Protein AF-A0A8X6TU44-F1 (afdb_monomer)

Sequence (122 aa):
MRQNHIFKALVVRFPEHIACRAEETIAWNPINNILKYSSFEFMRALEKEEDFVKYLQRSTGGQGEDGGRQPQMMRKGKVGDWRNYFTPEQSRRMDDRFHSKTRGTLLENIWTEEMAYTHDSN

InterPro domains:
  IPR000863 Sulfotransferase domain [PF00685] (30-105)
  IPR027417 P-loop containing nucleoside triphosphate hydrolase [G3DSA:3.40.50.300] (5-109)
  IPR027417 P-loop containing nucleoside triphosphate hydrolase [SSF52540] (31-108)

Mean predicted aligned error: 12.46 Å

Organism: Nephila pilipes (NCBI:txid299642)

Solvent-accessible surface area (backbone atoms only — not comparable to full-atom values): 7905 Å² total; per-residue (Å²): 128,68,63,68,57,55,53,50,54,49,65,61,51,50,53,69,77,68,49,84,82,68,98,58,87,75,60,70,64,65,55,51,51,50,54,51,64,70,26,70,68,46,49,49,55,47,52,72,36,69,70,47,38,56,49,43,34,68,71,72,68,52,73,88,76,86,76,90,70,76,75,77,89,73,86,79,95,59,87,70,60,66,63,82,76,44,53,75,68,58,48,51,54,47,51,54,54,49,45,72,72,25,63,95,44,90,65,51,68,74,49,54,82,79,62,58,84,71,87,77,81,125

Secondary structure (DSSP, 8-state):
--HHHHHHHHHHHHHHHH-SS--S---HHHHHHHHHHTSHHHHHHHTTSHHHHHHHHHHTT--TTSSSPPP-S-----TTGGGGTS-HHHHHHHHHHHHHHHTTSTTTTTTHHHHS------

Radius of gyration: 19.96 Å; Cα contacts (8 Å, |Δi|>4): 41; chains: 1; bounding box: 37×48×44 Å

Foldseek 3Di:
DCPVVVVLVCLVVVCVVVDPDDPDDPPVPVSVVCCVCVPLVNVQVCLPDPVNLVVQCVPVVPPPDPDPDRRDPRDPPDQLCVVVVDDPVRLVVVLVVQCVVCPPHPSNCPCVVSSPDDPPPD

Structure (mmCIF, N/CA/C/O backbone):
data_AF-A0A8X6TU44-F1
#
_entry.id   AF-A0A8X6TU44-F1
#
loop_
_atom_site.group_PDB
_atom_site.id
_atom_site.type_symbol
_atom_site.label_atom_id
_atom_site.label_alt_id
_atom_site.label_comp_id
_atom_site.label_asym_id
_atom_site.label_entity_id
_atom_site.label_seq_id
_atom_site.pdbx_PDB_ins_code
_atom_site.Cartn_x
_atom_site.Cartn_y
_atom_site.Cartn_z
_atom_site.occupancy
_atom_site.B_iso_or_equiv
_atom_site.auth_seq_id
_atom_site.auth_comp_id
_atom_site.auth_asym_id
_atom_site.auth_atom_id
_atom_site.pdbx_PDB_model_num
ATOM 1 N N . MET A 1 1 ? 8.243 -13.821 9.843 1.00 39.62 1 MET A N 1
ATOM 2 C CA . MET A 1 1 ? 7.918 -14.973 8.960 1.00 39.62 1 MET A CA 1
ATOM 3 C C . MET A 1 1 ? 6.419 -15.169 8.664 1.00 39.62 1 MET A C 1
ATOM 5 O O . MET A 1 1 ? 6.106 -16.027 7.851 1.00 39.62 1 MET A O 1
ATOM 9 N N . ARG A 1 2 ? 5.484 -14.375 9.223 1.00 39.84 2 ARG A N 1
ATOM 10 C CA . ARG A 1 2 ? 4.032 -14.509 8.946 1.00 39.84 2 ARG A CA 1
ATOM 11 C C . ARG A 1 2 ? 3.567 -13.915 7.601 1.00 39.84 2 ARG A C 1
ATOM 13 O O . ARG A 1 2 ? 2.576 -14.369 7.044 1.00 39.84 2 ARG A O 1
ATOM 20 N N . GLN A 1 3 ? 4.309 -12.959 7.037 1.00 46.09 3 GLN A N 1
ATOM 21 C CA . GLN A 1 3 ? 3.885 -12.223 5.835 1.00 46.09 3 GLN A CA 1
ATOM 22 C C . GLN A 1 3 ? 3.851 -13.082 4.561 1.00 46.09 3 GLN A C 1
ATOM 24 O O . GLN A 1 3 ? 2.873 -13.040 3.821 1.00 46.09 3 GLN A O 1
ATOM 29 N N . ASN A 1 4 ? 4.840 -13.958 4.354 1.00 39.34 4 ASN A N 1
ATOM 30 C CA . ASN A 1 4 ? 4.843 -14.873 3.203 1.00 39.34 4 ASN A CA 1
ATOM 31 C C . ASN A 1 4 ? 3.655 -15.851 3.205 1.00 39.34 4 ASN A C 1
ATOM 33 O O . ASN A 1 4 ? 3.280 -16.348 2.148 1.00 39.34 4 ASN A O 1
ATOM 37 N N . HIS A 1 5 ? 3.060 -16.137 4.367 1.00 36.75 5 HIS A N 1
ATOM 38 C CA . HIS A 1 5 ? 1.925 -17.054 4.467 1.00 36.75 5 HIS A CA 1
ATOM 39 C C . HIS A 1 5 ? 0.611 -16.382 4.034 1.00 36.75 5 HIS A C 1
ATOM 41 O O . HIS A 1 5 ? -0.179 -16.985 3.311 1.00 36.75 5 HIS A O 1
ATOM 47 N N . ILE A 1 6 ? 0.421 -15.108 4.396 1.00 50.62 6 ILE A N 1
ATOM 48 C CA . ILE A 1 6 ? -0.760 -14.316 4.016 1.00 50.62 6 ILE A CA 1
ATOM 49 C C . ILE A 1 6 ? -0.758 -14.030 2.508 1.00 50.62 6 ILE A C 1
ATOM 51 O O . ILE A 1 6 ? -1.778 -14.218 1.849 1.00 50.62 6 ILE A O 1
ATOM 55 N N . PHE A 1 7 ? 0.394 -13.666 1.932 1.00 46.97 7 PHE A N 1
ATOM 56 C CA . PHE A 1 7 ? 0.505 -13.441 0.485 1.00 46.97 7 PHE A CA 1
ATOM 57 C C . PHE A 1 7 ? 0.254 -14.714 -0.335 1.00 46.97 7 PHE A C 1
ATOM 59 O O . PHE A 1 7 ? -0.442 -14.652 -1.346 1.00 46.97 7 PHE A O 1
ATOM 66 N N . LYS A 1 8 ? 0.739 -15.881 0.118 1.00 46.72 8 LYS A N 1
ATOM 67 C CA . LYS A 1 8 ? 0.433 -17.169 -0.528 1.00 46.72 8 LYS A CA 1
ATOM 68 C C . LYS A 1 8 ? -1.067 -17.465 -0.525 1.00 46.72 8 LYS A C 1
ATOM 70 O O . LYS A 1 8 ? -1.605 -17.833 -1.562 1.00 46.72 8 LYS A O 1
ATOM 75 N N . ALA A 1 9 ? -1.745 -17.261 0.604 1.00 52.97 9 ALA A N 1
ATOM 76 C CA . ALA A 1 9 ? -3.188 -17.474 0.697 1.00 52.97 9 ALA A CA 1
ATOM 77 C C . ALA A 1 9 ? -3.982 -16.519 -0.215 1.00 52.97 9 ALA A C 1
ATOM 79 O O . ALA A 1 9 ? -4.963 -16.933 -0.828 1.00 52.97 9 ALA A O 1
ATOM 80 N N . LEU A 1 10 ? -3.544 -15.262 -0.348 1.00 56.56 10 LEU A N 1
ATOM 81 C CA . LEU A 1 10 ? -4.212 -14.273 -1.198 1.00 56.56 10 LEU A CA 1
ATOM 82 C C . LEU A 1 10 ? -4.039 -14.584 -2.695 1.00 56.56 10 LEU A C 1
ATOM 84 O O . LEU A 1 10 ? -5.006 -14.520 -3.447 1.00 56.56 10 LEU A O 1
ATOM 88 N N . VAL A 1 11 ? -2.828 -14.967 -3.119 1.00 57.19 11 VAL A N 1
ATOM 89 C CA . VAL A 1 11 ? -2.515 -15.302 -4.523 1.00 57.19 11 VAL A CA 1
ATOM 90 C C . VAL A 1 11 ? -3.137 -16.627 -4.958 1.00 57.19 11 VAL A C 1
ATOM 92 O O . VAL A 1 11 ? -3.420 -16.789 -6.134 1.00 57.19 11 VAL A O 1
ATOM 95 N N . VAL A 1 12 ? -3.396 -17.561 -4.039 1.00 56.97 12 VAL A N 1
ATOM 96 C CA . VAL A 1 12 ? -4.156 -18.787 -4.346 1.00 56.97 12 VAL A CA 1
ATOM 97 C C . VAL A 1 12 ? -5.656 -18.501 -4.477 1.00 56.97 12 VAL A C 1
ATOM 99 O O . VAL A 1 12 ? -6.312 -19.086 -5.329 1.00 56.97 12 VAL A O 1
ATOM 102 N N . ARG A 1 13 ? -6.195 -17.561 -3.689 1.00 56.03 13 ARG A N 1
ATOM 103 C CA . ARG A 1 13 ? -7.634 -17.244 -3.658 1.00 56.03 13 ARG A CA 1
ATOM 104 C C . ARG A 1 13 ? -8.078 -16.258 -4.752 1.00 56.03 13 ARG A C 1
ATOM 106 O O . ARG A 1 13 ? -9.235 -16.260 -5.156 1.00 56.03 13 ARG A O 1
ATOM 113 N N . PHE A 1 14 ? -7.179 -15.407 -5.248 1.00 52.25 14 PHE A N 1
ATOM 114 C CA . PHE A 1 14 ? -7.478 -14.424 -6.302 1.00 52.25 14 PHE A CA 1
ATOM 115 C C . PHE A 1 14 ? -7.810 -15.060 -7.678 1.00 52.25 14 PHE A C 1
ATOM 117 O O . PHE A 1 14 ? -8.778 -14.630 -8.305 1.00 52.25 14 PHE A O 1
ATOM 124 N N . PRO A 1 15 ? -7.106 -16.116 -8.140 1.00 52.88 15 PRO A N 1
ATOM 125 C CA . PRO A 1 15 ? -7.455 -16.866 -9.346 1.00 52.88 15 PRO A CA 1
ATOM 126 C C . PRO A 1 15 ? -8.820 -17.551 -9.263 1.00 52.88 15 PRO A C 1
ATOM 128 O O . PRO A 1 15 ? -9.552 -17.521 -10.245 1.00 52.88 15 PRO A O 1
ATOM 131 N N . GLU A 1 16 ? -9.203 -18.096 -8.101 1.00 48.78 16 GLU A N 1
ATOM 132 C CA . GLU A 1 16 ? -10.518 -18.738 -7.899 1.00 48.78 16 GLU A CA 1
ATOM 133 C C . GLU A 1 16 ? -11.685 -17.768 -8.143 1.00 48.78 16 GLU A C 1
ATOM 135 O O . GLU A 1 16 ? -12.766 -18.181 -8.551 1.00 48.78 16 GLU A O 1
ATOM 140 N N . HIS A 1 17 ? -11.467 -16.468 -7.923 1.00 52.88 17 HIS A N 1
ATOM 141 C CA . HIS A 1 17 ? -12.509 -15.448 -8.016 1.00 52.88 17 HIS A CA 1
ATOM 142 C C . HIS A 1 17 ? -12.585 -14.750 -9.388 1.00 52.88 17 HIS A C 1
ATOM 144 O O . HIS A 1 17 ? -13.592 -14.108 -9.691 1.00 52.88 17 HIS A O 1
ATOM 150 N N . ILE A 1 18 ? -11.531 -14.858 -10.208 1.00 55.72 18 ILE A N 1
ATOM 151 C CA . ILE A 1 18 ? -11.459 -14.302 -11.574 1.00 55.72 18 ILE A CA 1
ATOM 152 C C . ILE A 1 18 ? -11.678 -15.392 -12.635 1.00 55.72 18 ILE A C 1
ATOM 154 O O . ILE A 1 18 ? -12.153 -15.100 -13.734 1.00 55.72 18 ILE A O 1
ATOM 158 N N . ALA A 1 19 ? -11.388 -16.657 -12.320 1.00 45.03 19 ALA A N 1
ATO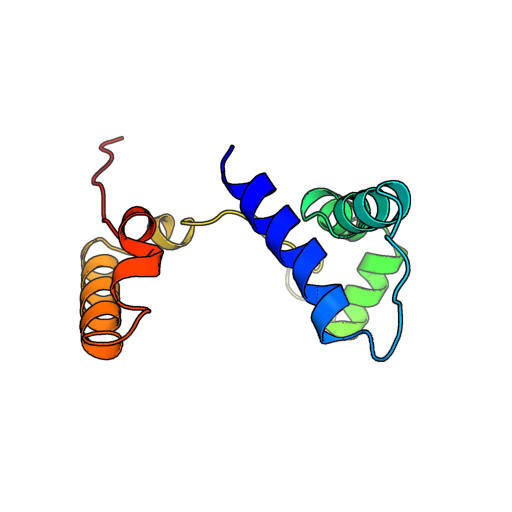M 159 C CA . ALA A 1 19 ? -11.549 -17.764 -13.248 1.00 45.03 19 ALA A CA 1
ATOM 160 C C . ALA A 1 19 ? -13.018 -18.194 -13.358 1.00 45.03 19 ALA A C 1
ATOM 162 O O . ALA A 1 19 ? -13.490 -19.129 -12.712 1.00 45.03 19 ALA A O 1
ATOM 163 N N . CYS A 1 20 ? -13.733 -17.563 -14.285 1.00 46.16 20 CYS A N 1
ATOM 164 C CA . CYS A 1 20 ? -14.767 -18.272 -15.018 1.00 46.16 20 CYS A CA 1
ATOM 165 C C . CYS A 1 20 ? -14.077 -19.470 -15.708 1.00 46.16 20 CYS A C 1
ATOM 167 O O . CYS A 1 20 ? -13.377 -19.284 -16.699 1.00 46.16 20 CYS A O 1
ATOM 169 N N . ARG A 1 21 ? -14.252 -20.679 -15.154 1.00 50.16 21 ARG A N 1
ATOM 170 C CA . ARG A 1 21 ? -13.844 -21.978 -15.724 1.00 50.16 21 ARG A CA 1
ATOM 171 C C . ARG A 1 21 ? -12.331 -22.263 -15.747 1.00 50.16 21 ARG A C 1
ATOM 173 O O . ARG A 1 21 ? -11.672 -22.096 -16.765 1.00 50.16 21 ARG A O 1
ATOM 180 N N . ALA A 1 22 ? -11.814 -22.829 -14.659 1.00 42.97 22 ALA A N 1
ATOM 181 C CA . ALA A 1 22 ? -10.651 -23.717 -14.712 1.00 42.97 22 ALA A CA 1
ATOM 182 C C . ALA A 1 22 ? -10.693 -24.686 -13.520 1.00 42.97 22 ALA A C 1
ATOM 184 O O . ALA A 1 22 ? -10.053 -24.473 -12.495 1.00 42.97 22 ALA A O 1
ATOM 185 N N . GLU A 1 23 ? -11.486 -25.748 -13.652 1.00 45.53 23 GLU A N 1
ATOM 186 C CA . GLU A 1 23 ? -11.356 -26.949 -12.822 1.00 45.53 23 GLU A CA 1
ATOM 187 C C . GLU A 1 23 ? -10.116 -27.724 -13.275 1.00 45.53 23 GLU A C 1
ATOM 189 O O . GLU A 1 23 ? -10.219 -28.783 -13.874 1.00 45.53 23 GLU A O 1
ATOM 194 N N . GLU A 1 24 ? -8.928 -27.185 -13.043 1.00 52.22 24 GLU A N 1
ATOM 195 C CA . GLU A 1 24 ? -7.698 -27.959 -13.161 1.00 52.22 24 GLU A CA 1
ATOM 196 C C . GLU A 1 24 ? -6.746 -27.462 -12.083 1.00 52.22 24 GLU A C 1
ATOM 198 O O . GLU A 1 24 ? -6.412 -26.281 -12.007 1.00 52.22 24 GLU A O 1
ATOM 203 N N . THR A 1 25 ? -6.359 -28.377 -11.197 1.00 51.44 25 THR A N 1
ATOM 204 C CA . THR A 1 25 ? -5.391 -28.159 -10.124 1.00 51.44 25 THR A CA 1
ATOM 205 C C . THR A 1 25 ? -4.135 -27.508 -10.697 1.00 51.44 25 THR A C 1
ATOM 207 O O . THR A 1 25 ? -3.302 -28.183 -11.305 1.00 51.44 25 THR A O 1
ATOM 210 N N . ILE A 1 26 ? -4.011 -26.189 -10.538 1.00 56.22 26 ILE A N 1
ATOM 211 C CA . ILE A 1 26 ? -2.884 -25.425 -11.067 1.00 56.22 26 ILE A CA 1
ATOM 212 C C . ILE A 1 26 ? -1.625 -25.973 -10.398 1.00 56.22 26 ILE A C 1
ATOM 214 O O . ILE A 1 26 ? -1.471 -25.896 -9.178 1.00 56.22 26 ILE A O 1
ATOM 218 N N . ALA A 1 27 ? -0.728 -26.560 -11.191 1.00 59.84 27 ALA A N 1
ATOM 219 C CA . ALA A 1 27 ? 0.553 -27.038 -10.697 1.00 59.84 27 ALA A CA 1
ATOM 220 C C . ALA A 1 27 ? 1.262 -25.922 -9.903 1.00 59.84 27 ALA A C 1
ATOM 222 O O . ALA A 1 27 ? 1.216 -24.747 -10.266 1.00 59.84 27 ALA A O 1
ATOM 223 N N . TRP A 1 28 ? 1.976 -26.276 -8.832 1.00 57.69 28 TRP A N 1
ATOM 224 C CA . TRP A 1 28 ? 2.687 -25.304 -7.985 1.00 57.69 28 TRP A CA 1
ATOM 225 C C . TRP A 1 28 ? 3.728 -24.458 -8.746 1.00 57.69 28 TRP A C 1
ATOM 227 O O . TRP A 1 28 ? 4.145 -23.405 -8.268 1.00 57.69 28 TRP A O 1
ATOM 237 N N . ASN A 1 29 ? 4.141 -24.901 -9.938 1.00 69.00 29 ASN A N 1
ATOM 238 C CA . ASN A 1 29 ? 5.151 -24.251 -10.769 1.00 69.00 29 ASN A CA 1
ATOM 239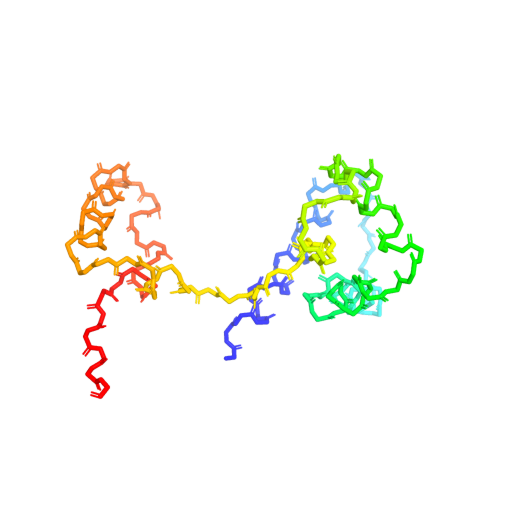 C C . ASN A 1 29 ? 4.694 -22.857 -11.28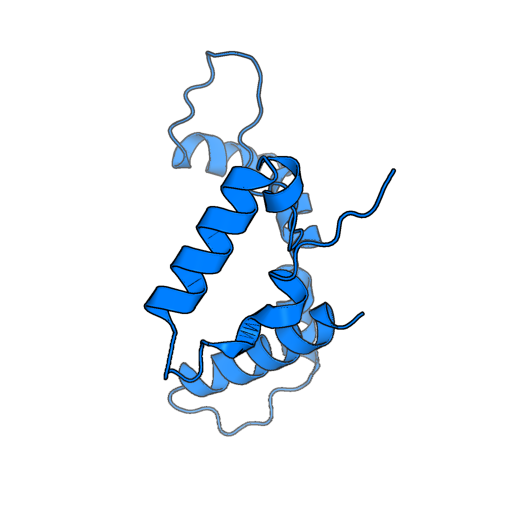8 1.00 69.00 29 ASN A C 1
ATOM 241 O O . ASN A 1 29 ? 5.355 -21.870 -10.958 1.00 69.00 29 ASN A O 1
ATOM 245 N N . PRO A 1 30 ? 3.536 -22.709 -11.968 1.00 80.06 30 PRO A N 1
ATOM 246 C CA . PRO A 1 30 ? 2.953 -21.402 -12.287 1.00 80.06 30 PRO A CA 1
ATOM 247 C C . PRO A 1 30 ? 2.813 -20.441 -11.098 1.00 80.06 30 PRO A C 1
ATOM 249 O O . PRO A 1 30 ? 3.186 -19.275 -11.206 1.00 80.06 30 PRO A O 1
ATOM 252 N N . ILE A 1 31 ? 2.328 -20.920 -9.948 1.00 80.00 31 ILE A N 1
ATOM 253 C CA . ILE A 1 31 ? 2.109 -20.075 -8.761 1.00 80.00 31 ILE A CA 1
ATOM 254 C C . ILE A 1 31 ? 3.437 -19.535 -8.224 1.00 80.00 31 ILE A C 1
ATOM 256 O O . ILE A 1 31 ? 3.532 -18.361 -7.872 1.00 80.00 31 ILE A O 1
ATOM 260 N N . ASN A 1 32 ? 4.485 -20.359 -8.202 1.00 84.00 32 ASN A N 1
ATOM 261 C CA . ASN A 1 32 ? 5.809 -19.921 -7.763 1.00 84.00 32 ASN A CA 1
ATOM 262 C C . ASN A 1 32 ? 6.411 -18.871 -8.700 1.00 84.00 32 ASN A C 1
ATOM 264 O O . ASN A 1 32 ? 7.046 -17.930 -8.225 1.00 84.00 32 ASN A O 1
ATOM 268 N N . ASN A 1 33 ? 6.176 -18.993 -10.009 1.00 87.38 33 ASN A N 1
ATOM 269 C CA . ASN A 1 33 ? 6.590 -17.974 -10.969 1.00 87.38 33 ASN A CA 1
ATOM 270 C C . ASN A 1 33 ? 5.844 -16.663 -10.726 1.00 87.38 33 ASN A C 1
ATOM 272 O O . ASN A 1 33 ? 6.485 -15.620 -10.630 1.00 87.38 33 ASN A O 1
ATOM 276 N N . ILE A 1 34 ? 4.522 -16.717 -10.533 1.00 87.25 34 ILE A N 1
ATOM 277 C CA . ILE A 1 34 ? 3.725 -15.530 -10.201 1.00 87.25 34 ILE A CA 1
ATOM 278 C C . ILE A 1 34 ? 4.270 -14.880 -8.931 1.00 87.25 34 ILE A C 1
ATOM 280 O O . ILE A 1 34 ? 4.639 -13.716 -8.973 1.00 87.25 34 ILE A O 1
ATOM 284 N N . LEU A 1 35 ? 4.425 -15.635 -7.838 1.00 87.19 35 LEU A N 1
ATOM 285 C CA . LEU A 1 35 ? 4.943 -15.113 -6.570 1.00 87.19 35 LEU A CA 1
ATOM 286 C C . LEU A 1 35 ? 6.338 -14.496 -6.707 1.00 87.19 35 LEU A C 1
ATOM 288 O O . LEU A 1 35 ? 6.619 -13.476 -6.081 1.00 87.19 35 LEU A O 1
ATOM 292 N N . LYS A 1 36 ? 7.219 -15.104 -7.508 1.00 88.56 36 LYS A N 1
ATOM 293 C CA . LYS A 1 36 ? 8.571 -14.594 -7.750 1.00 88.56 36 LYS A CA 1
ATOM 294 C C . LYS A 1 36 ? 8.527 -13.263 -8.495 1.00 88.56 36 LYS A C 1
ATOM 296 O O . LYS A 1 36 ? 9.123 -12.292 -8.031 1.00 88.56 36 LYS A O 1
ATOM 301 N N . TYR A 1 37 ? 7.820 -13.216 -9.620 1.00 87.88 37 TYR A N 1
ATOM 302 C CA . TYR A 1 37 ? 7.787 -12.050 -10.502 1.00 87.88 37 TYR A CA 1
ATOM 303 C C . TYR A 1 37 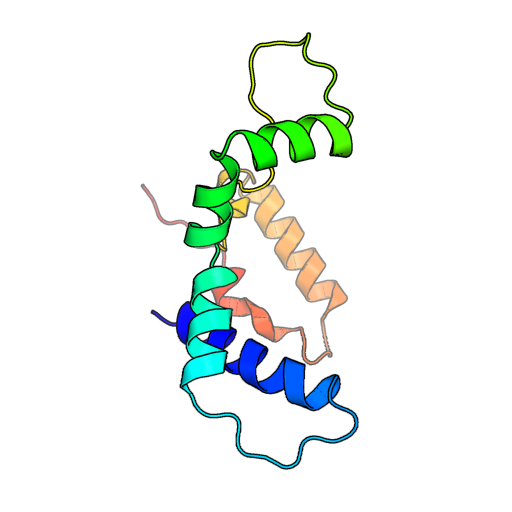? 6.880 -10.925 -9.981 1.00 87.88 37 TYR A C 1
ATOM 305 O O . TYR A 1 37 ? 7.125 -9.760 -10.268 1.00 87.88 37 TYR A O 1
ATOM 313 N N . SER A 1 38 ? 5.888 -11.241 -9.148 1.00 88.19 38 SER A N 1
ATOM 314 C CA . SER A 1 38 ? 5.061 -10.257 -8.442 1.00 88.19 38 SER A CA 1
ATOM 315 C C . SER A 1 38 ? 5.613 -9.892 -7.061 1.00 88.19 38 SER A C 1
ATOM 317 O O . SER A 1 38 ? 4.929 -9.221 -6.286 1.00 88.19 38 SER A O 1
ATOM 319 N N . SER A 1 39 ? 6.803 -10.375 -6.688 1.00 90.69 39 SER A N 1
ATOM 320 C CA . SER A 1 39 ? 7.399 -10.027 -5.398 1.00 90.69 39 SER A CA 1
ATOM 321 C C . SER A 1 39 ? 7.844 -8.566 -5.381 1.00 90.69 39 SER A C 1
ATOM 323 O O . SER A 1 39 ? 8.264 -8.009 -6.398 1.00 90.69 39 SER A O 1
ATOM 325 N N . PHE A 1 40 ? 7.789 -7.950 -4.198 1.00 90.06 40 PHE A N 1
ATOM 326 C CA . PHE A 1 40 ? 8.252 -6.575 -4.003 1.00 90.06 40 PHE A CA 1
ATOM 327 C C . PHE A 1 40 ? 9.714 -6.401 -4.437 1.00 90.06 40 PHE A C 1
ATOM 329 O O . PHE A 1 40 ? 10.035 -5.450 -5.142 1.00 90.06 40 PHE A O 1
ATOM 336 N N . GLU A 1 41 ? 10.583 -7.348 -4.073 1.00 90.38 41 GLU A N 1
ATOM 337 C CA . GLU A 1 41 ? 12.009 -7.304 -4.414 1.00 90.38 41 GLU A CA 1
ATOM 338 C C . GLU A 1 41 ? 12.248 -7.398 -5.922 1.00 90.38 41 GLU A C 1
ATOM 340 O O . GLU A 1 41 ? 13.059 -6.645 -6.459 1.00 90.38 41 GLU A O 1
ATOM 345 N N . PHE A 1 42 ? 11.520 -8.279 -6.618 1.00 91.19 42 PHE A N 1
ATOM 346 C CA . PHE A 1 42 ? 11.656 -8.406 -8.065 1.00 91.19 42 PHE A CA 1
ATOM 347 C C . PHE A 1 42 ? 11.205 -7.131 -8.780 1.00 91.19 42 PHE A C 1
ATOM 349 O O . PHE A 1 42 ? 11.957 -6.571 -9.571 1.00 91.19 42 PHE A O 1
ATOM 356 N N . MET A 1 43 ? 10.021 -6.612 -8.450 1.00 88.88 43 MET A N 1
ATOM 357 C CA . MET A 1 43 ? 9.525 -5.377 -9.062 1.00 88.88 43 MET A CA 1
ATOM 358 C C . MET A 1 43 ? 10.406 -4.158 -8.738 1.00 88.88 43 MET A C 1
ATOM 360 O O . MET A 1 43 ? 10.571 -3.274 -9.573 1.00 88.88 43 MET A O 1
ATOM 364 N N . ARG A 1 44 ? 11.015 -4.114 -7.549 1.00 88.94 44 ARG A N 1
ATOM 365 C CA . ARG A 1 44 ? 11.994 -3.080 -7.179 1.00 88.94 44 ARG A CA 1
ATOM 366 C C . ARG A 1 44 ? 13.316 -3.216 -7.940 1.00 88.94 44 ARG A C 1
ATOM 368 O O . ARG A 1 44 ? 14.007 -2.223 -8.142 1.00 88.94 44 ARG A O 1
ATOM 375 N N . ALA A 1 45 ? 13.698 -4.425 -8.347 1.00 88.94 45 ALA A N 1
ATOM 376 C CA . ALA A 1 45 ? 14.847 -4.621 -9.224 1.00 88.94 45 ALA A CA 1
ATOM 377 C C . ALA A 1 45 ? 14.557 -4.102 -10.642 1.00 88.94 45 ALA A C 1
ATOM 379 O O . ALA A 1 45 ? 15.404 -3.406 -11.196 1.00 88.94 45 ALA A O 1
ATOM 380 N N . LEU A 1 46 ? 13.348 -4.351 -11.168 1.00 86.56 46 LEU A N 1
ATOM 381 C CA . LEU A 1 46 ? 12.908 -3.840 -12.476 1.00 86.56 46 LEU A CA 1
ATOM 382 C C . LEU A 1 46 ? 12.901 -2.315 -12.548 1.00 86.56 46 LEU A C 1
ATOM 384 O O . LEU A 1 46 ? 13.181 -1.744 -13.590 1.00 86.56 46 LEU A O 1
ATOM 388 N N . GLU A 1 47 ? 12.621 -1.640 -11.434 1.00 82.19 47 GLU A N 1
ATOM 389 C CA . GLU A 1 47 ? 12.641 -0.178 -11.353 1.00 82.19 47 GLU A CA 1
ATOM 390 C C . GLU A 1 47 ? 13.978 0.450 -11.772 1.00 82.19 47 GLU A C 1
ATOM 392 O O . GLU A 1 47 ? 14.019 1.611 -12.164 1.00 82.19 47 GLU A O 1
ATOM 397 N N . LYS A 1 48 ? 15.071 -0.315 -11.699 1.00 82.31 48 LYS A N 1
ATOM 398 C CA . LYS A 1 48 ? 16.411 0.122 -12.098 1.00 82.31 48 LYS A CA 1
ATOM 399 C C . LYS A 1 48 ? 16.723 -0.163 -13.566 1.00 82.31 48 LYS A C 1
ATOM 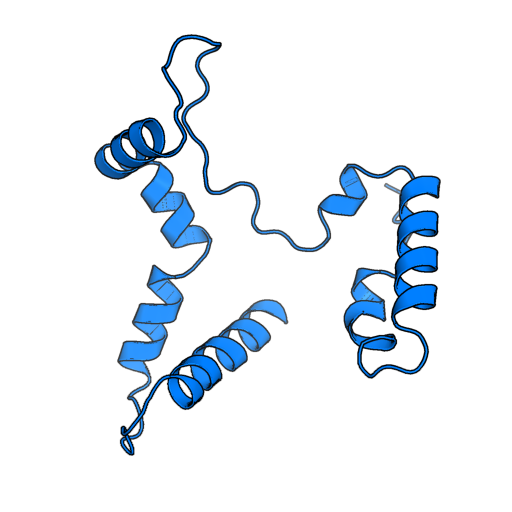401 O O . LYS A 1 48 ? 17.765 0.274 -14.043 1.00 82.31 48 LYS A O 1
ATOM 406 N N . GLU A 1 49 ? 15.880 -0.925 -14.258 1.00 86.69 49 GLU A N 1
ATOM 407 C CA . GLU A 1 49 ? 16.067 -1.219 -15.674 1.00 86.69 49 GLU A CA 1
ATOM 408 C C . GLU A 1 49 ? 15.714 0.009 -16.514 1.00 86.69 49 GLU A C 1
ATOM 410 O O . GLU A 1 49 ? 14.653 0.609 -16.355 1.00 86.69 49 GLU A O 1
ATOM 415 N N . GLU A 1 50 ? 16.604 0.367 -17.436 1.00 83.31 50 GLU A N 1
ATOM 416 C CA . GLU A 1 50 ? 16.513 1.565 -18.280 1.00 83.31 50 GLU A CA 1
ATOM 417 C C . GLU A 1 50 ? 15.156 1.722 -18.979 1.00 83.31 50 GLU A C 1
ATOM 419 O O . GLU A 1 50 ? 14.577 2.810 -19.005 1.00 83.31 50 GLU A O 1
ATOM 424 N N . ASP A 1 51 ? 14.620 0.632 -19.528 1.00 86.12 51 ASP A N 1
ATOM 425 C CA . ASP A 1 51 ? 13.343 0.659 -20.244 1.00 86.12 51 ASP A CA 1
ATOM 426 C C . ASP A 1 51 ? 12.171 0.944 -19.301 1.00 86.12 51 ASP A C 1
ATOM 428 O O . ASP A 1 51 ? 11.257 1.702 -19.642 1.00 86.12 51 ASP A O 1
ATOM 432 N N . PHE A 1 52 ? 12.226 0.406 -18.081 1.00 83.75 52 PHE A N 1
ATOM 433 C CA . PHE A 1 52 ? 11.220 0.661 -17.060 1.00 83.75 52 PHE A CA 1
ATOM 434 C C . PHE A 1 52 ? 11.348 2.071 -16.476 1.00 83.75 52 PHE A C 1
ATOM 436 O O . PHE A 1 52 ? 10.335 2.736 -16.270 1.00 83.75 52 PHE A O 1
ATOM 443 N N . VAL A 1 53 ? 12.570 2.581 -16.288 1.00 82.81 53 VAL A N 1
ATOM 444 C CA . VAL A 1 53 ? 12.814 3.978 -15.892 1.00 82.81 53 VAL A CA 1
ATOM 445 C C . VAL A 1 53 ? 12.209 4.930 -16.921 1.00 82.81 53 VAL A C 1
ATOM 447 O O . VAL A 1 53 ? 11.448 5.821 -16.549 1.00 82.81 53 VAL A O 1
ATOM 450 N N . LYS A 1 54 ? 12.464 4.718 -18.218 1.00 84.19 54 LYS A N 1
ATOM 451 C CA . LYS A 1 54 ? 11.876 5.532 -19.299 1.00 84.19 54 LYS A CA 1
ATOM 452 C C . LYS A 1 54 ? 10.350 5.470 -19.300 1.00 84.19 54 LYS A C 1
ATOM 454 O O . LYS A 1 54 ? 9.688 6.498 -19.460 1.00 84.19 54 LYS A O 1
ATOM 459 N N . TYR A 1 55 ? 9.782 4.279 -19.103 1.00 85.12 55 TYR A N 1
ATOM 460 C CA . TYR A 1 55 ? 8.337 4.109 -18.951 1.00 85.12 55 TYR A CA 1
ATOM 461 C C . TYR A 1 55 ? 7.797 4.912 -17.758 1.00 85.12 55 TYR A C 1
ATOM 463 O O . TYR A 1 55 ? 6.823 5.657 -17.900 1.00 85.12 55 TYR A O 1
ATOM 471 N N . LEU A 1 56 ? 8.455 4.822 -16.598 1.00 83.62 56 LEU A N 1
ATOM 472 C CA . LEU A 1 56 ? 8.072 5.569 -15.405 1.00 83.62 56 LEU A CA 1
ATOM 473 C C . LEU A 1 56 ? 8.125 7.078 -15.650 1.00 83.62 56 LEU A C 1
ATOM 475 O O . LEU A 1 56 ? 7.118 7.734 -15.412 1.00 83.62 56 LEU A O 1
ATOM 479 N N . GLN A 1 57 ? 9.221 7.608 -16.205 1.00 81.06 57 GLN A N 1
ATOM 480 C CA . GLN A 1 57 ? 9.366 9.037 -16.537 1.00 81.06 57 GLN A CA 1
ATOM 481 C C . GLN A 1 57 ? 8.206 9.539 -17.409 1.00 81.06 57 GLN A C 1
ATOM 483 O O . GLN A 1 57 ? 7.645 10.605 -17.158 1.00 81.06 57 GLN A O 1
ATOM 488 N N . ARG A 1 58 ? 7.798 8.743 -18.405 1.00 81.81 58 ARG A N 1
ATOM 489 C CA . ARG A 1 58 ? 6.690 9.086 -19.305 1.00 81.81 58 ARG A CA 1
ATOM 490 C C . ARG A 1 58 ? 5.312 9.006 -18.636 1.00 81.81 58 ARG A C 1
ATOM 492 O O . ARG A 1 58 ? 4.418 9.756 -19.017 1.00 81.81 58 ARG A O 1
ATOM 499 N N . SER A 1 59 ? 5.127 8.096 -17.681 1.00 79.25 59 SER A N 1
ATOM 500 C CA . SER A 1 59 ? 3.826 7.809 -17.052 1.00 79.25 59 SER A CA 1
ATOM 501 C C . SER A 1 59 ? 3.511 8.675 -15.829 1.00 79.25 59 SER A C 1
ATOM 503 O O . SER A 1 59 ? 2.351 9.012 -15.609 1.00 79.25 59 SER A O 1
ATOM 505 N N . THR A 1 60 ? 4.517 9.068 -15.045 1.00 69.88 60 THR A N 1
ATOM 506 C CA . THR A 1 60 ? 4.329 9.873 -13.825 1.00 69.88 60 THR A CA 1
ATOM 507 C C . THR A 1 60 ? 4.358 11.377 -14.088 1.00 69.88 60 THR A C 1
ATOM 509 O O . THR A 1 60 ? 4.246 12.163 -13.150 1.00 69.88 60 THR A O 1
ATOM 512 N N . GLY A 1 61 ? 4.492 11.792 -15.354 1.00 60.66 61 GLY A N 1
ATOM 513 C CA . GLY A 1 61 ? 4.553 13.202 -15.742 1.00 60.66 61 GLY A CA 1
ATOM 514 C C . GLY A 1 61 ? 5.826 13.910 -15.271 1.00 60.66 61 GLY A C 1
ATOM 515 O O . GLY A 1 61 ? 5.881 15.137 -15.301 1.00 60.66 61 GLY A O 1
ATOM 516 N N . GLY A 1 62 ? 6.838 13.153 -14.834 1.00 56.03 62 GLY A N 1
ATOM 517 C CA . GLY A 1 62 ? 8.126 13.678 -14.403 1.00 56.03 62 GLY A CA 1
ATOM 518 C C . GLY A 1 62 ? 8.924 14.182 -15.596 1.00 56.03 62 GLY A C 1
ATOM 519 O O . GLY A 1 62 ? 9.787 13.474 -16.111 1.00 56.03 62 GLY A O 1
ATOM 520 N N . GLN A 1 63 ? 8.639 15.405 -16.042 1.00 52.34 63 GLN A N 1
ATOM 521 C CA . GLN A 1 63 ? 9.603 16.165 -16.825 1.00 52.34 63 GLN A CA 1
ATOM 522 C C . GLN A 1 63 ? 10.822 16.374 -15.930 1.00 52.34 63 GLN A C 1
ATOM 524 O O . GLN A 1 63 ? 10.735 16.963 -14.852 1.00 52.34 63 GLN A O 1
ATOM 529 N N . GLY A 1 64 ? 11.936 15.765 -16.328 1.00 53.41 64 GLY A N 1
ATOM 530 C CA . GLY A 1 64 ? 13.191 15.909 -15.620 1.00 53.41 64 GLY A CA 1
ATOM 531 C C . GLY A 1 64 ? 13.639 17.354 -15.710 1.00 53.41 64 GLY A C 1
ATOM 532 O O . GLY A 1 64 ? 14.103 17.750 -16.765 1.00 53.41 64 GLY A O 1
ATOM 533 N N . GLU A 1 65 ? 13.500 18.108 -14.624 1.00 52.09 65 GLU A N 1
ATOM 534 C CA . GLU A 1 65 ? 14.257 19.350 -14.430 1.00 52.09 65 GLU A CA 1
ATOM 535 C C . GLU A 1 65 ? 14.389 19.777 -12.957 1.00 52.09 65 GLU A C 1
ATOM 537 O O . GLU A 1 65 ? 15.379 20.415 -12.614 1.00 52.09 65 GLU A O 1
ATOM 542 N N . ASP A 1 66 ? 13.560 19.282 -12.030 1.00 49.75 66 ASP A N 1
ATOM 543 C CA . ASP A 1 66 ? 13.728 19.609 -10.605 1.00 49.75 66 ASP A CA 1
ATOM 544 C C . ASP A 1 66 ? 14.437 18.493 -9.808 1.00 49.75 66 ASP A C 1
ATOM 546 O O . ASP A 1 66 ? 13.827 17.629 -9.176 1.00 49.75 66 ASP A O 1
ATOM 550 N N . GLY A 1 67 ? 15.777 18.528 -9.801 1.00 54.22 67 GLY A N 1
ATOM 551 C CA . GLY A 1 67 ? 16.567 18.017 -8.668 1.00 54.22 67 GLY A CA 1
ATOM 552 C C . GLY A 1 67 ? 17.085 16.570 -8.715 1.00 54.22 67 GLY A C 1
ATOM 553 O O . GLY A 1 67 ? 17.360 15.996 -7.661 1.00 54.22 67 GLY A O 1
ATOM 554 N N . GLY A 1 68 ? 17.255 15.964 -9.895 1.00 56.81 68 GLY A N 1
ATOM 555 C CA . GLY A 1 68 ? 18.085 14.755 -10.066 1.00 56.81 68 GLY A CA 1
ATOM 556 C C . GLY A 1 68 ? 17.564 13.461 -9.421 1.00 56.81 68 GLY A C 1
ATOM 557 O O . GLY A 1 68 ? 18.312 12.487 -9.302 1.00 56.81 68 GLY A O 1
ATOM 558 N N . ARG A 1 69 ? 16.296 13.411 -8.998 1.00 61.88 69 ARG A N 1
ATOM 559 C CA . ARG A 1 69 ? 15.694 12.192 -8.445 1.00 61.88 69 ARG A CA 1
ATOM 560 C C . ARG A 1 69 ? 15.107 11.332 -9.562 1.00 61.88 69 ARG A C 1
ATOM 562 O O . ARG A 1 69 ? 14.172 11.745 -10.238 1.00 61.88 69 ARG A O 1
ATOM 569 N N . GLN A 1 70 ? 15.652 10.126 -9.725 1.00 67.50 70 GLN A N 1
ATOM 570 C CA . GLN A 1 70 ? 15.083 9.102 -10.604 1.00 67.50 70 GLN A CA 1
ATOM 571 C C . GLN A 1 70 ? 13.633 8.804 -10.187 1.00 67.50 70 GLN A C 1
ATOM 573 O O . GLN A 1 70 ? 13.348 8.795 -8.982 1.00 67.50 70 GLN A O 1
ATOM 578 N N . PRO A 1 71 ? 12.712 8.574 -11.140 1.00 71.94 71 PRO A N 1
ATOM 579 C CA . PRO A 1 71 ? 11.334 8.253 -10.802 1.00 71.9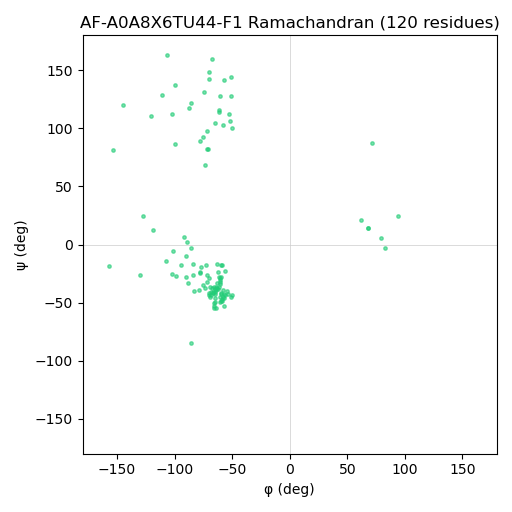4 71 PRO A CA 1
ATOM 580 C C . PRO A 1 71 ? 11.294 6.963 -9.983 1.00 71.94 71 PRO A C 1
ATOM 582 O O . PRO A 1 71 ? 11.863 5.949 -10.381 1.00 71.94 71 PRO A O 1
ATOM 585 N N . GLN A 1 72 ? 10.621 7.021 -8.834 1.00 77.44 72 GLN A N 1
ATOM 586 C CA . GLN A 1 72 ? 10.516 5.897 -7.912 1.00 77.44 72 GLN A CA 1
ATOM 587 C C . GLN A 1 72 ? 9.045 5.505 -7.707 1.00 77.44 72 GLN A C 1
ATOM 589 O O . GLN A 1 72 ? 8.277 6.235 -7.083 1.00 77.44 72 GLN A O 1
ATOM 594 N N . MET A 1 73 ? 8.663 4.338 -8.214 1.00 83.44 73 MET A N 1
ATOM 595 C CA . MET A 1 73 ? 7.424 3.621 -7.937 1.00 83.44 73 MET A CA 1
ATOM 596 C C . MET A 1 73 ? 7.508 2.787 -6.642 1.00 83.44 73 MET A C 1
ATOM 598 O O . MET A 1 73 ? 6.551 2.767 -5.866 1.00 83.44 73 MET A O 1
ATOM 602 N N . MET A 1 74 ? 8.634 2.116 -6.361 1.00 87.75 74 MET A N 1
ATOM 603 C CA . MET A 1 74 ? 8.778 1.214 -5.206 1.00 87.75 74 MET A CA 1
ATOM 604 C C . MET A 1 74 ? 9.555 1.858 -4.050 1.00 87.75 74 MET A C 1
ATOM 606 O O . MET A 1 74 ? 10.764 2.054 -4.116 1.00 87.75 74 MET A O 1
ATOM 610 N N . ARG A 1 75 ? 8.878 2.135 -2.921 1.00 86.94 75 ARG A N 1
ATOM 611 C CA . ARG A 1 75 ? 9.473 2.837 -1.757 1.00 86.94 75 ARG A CA 1
ATOM 612 C C . ARG A 1 75 ? 10.223 1.926 -0.765 1.00 86.94 75 ARG A C 1
ATOM 614 O O . ARG A 1 75 ? 11.446 1.842 -0.795 1.00 86.94 75 ARG A O 1
ATOM 621 N N . LYS A 1 76 ? 9.500 1.303 0.179 1.00 86.44 76 LYS A N 1
ATOM 622 C CA . LYS A 1 76 ? 10.071 0.474 1.271 1.00 86.44 76 LYS A CA 1
ATOM 623 C C . LYS A 1 76 ? 9.423 -0.906 1.432 1.00 86.44 76 LYS A C 1
ATOM 625 O O . LYS A 1 76 ? 10.072 -1.787 1.974 1.00 86.44 76 LYS A O 1
ATOM 630 N N . GLY A 1 77 ? 8.156 -1.079 1.035 1.00 85.94 77 GLY A N 1
ATOM 631 C CA . GLY A 1 77 ? 7.461 -2.374 1.122 1.00 85.94 77 GLY A CA 1
ATOM 632 C C . GLY A 1 77 ? 7.288 -2.936 2.542 1.00 85.94 77 GLY A C 1
ATOM 633 O O . GLY A 1 77 ? 7.114 -4.139 2.696 1.00 85.94 77 GLY A O 1
ATOM 634 N N . LYS A 1 78 ? 7.359 -2.095 3.586 1.00 87.94 78 LYS A N 1
ATOM 635 C CA . LYS A 1 78 ? 7.333 -2.517 4.996 1.00 87.94 78 LYS A CA 1
ATOM 636 C C . LYS A 1 78 ? 6.040 -2.079 5.691 1.00 87.94 78 LYS A C 1
ATOM 638 O O . LYS A 1 78 ? 5.694 -0.898 5.664 1.00 87.94 78 LYS A O 1
ATOM 643 N N . VAL A 1 79 ? 5.366 -3.024 6.347 1.00 85.62 79 VAL A N 1
ATOM 644 C CA . VAL A 1 79 ? 4.208 -2.758 7.220 1.00 85.62 79 VAL A CA 1
ATOM 645 C C . VAL A 1 79 ? 4.672 -2.043 8.497 1.00 85.62 79 VAL A C 1
ATOM 647 O O . VAL A 1 79 ? 5.770 -2.300 8.988 1.00 85.62 79 VAL A O 1
ATOM 650 N N . GLY A 1 80 ? 3.873 -1.096 8.995 1.00 82.81 80 GLY A N 1
ATOM 651 C CA . GLY A 1 80 ? 4.169 -0.350 10.227 1.00 82.81 80 GLY A CA 1
ATOM 652 C C . GLY A 1 80 ? 5.115 0.850 10.074 1.00 82.81 80 GLY A C 1
ATOM 653 O O . GLY A 1 80 ? 5.315 1.586 11.034 1.00 82.81 80 GLY A O 1
ATOM 654 N N . ASP A 1 81 ? 5.663 1.122 8.880 1.00 85.81 81 ASP A N 1
ATOM 655 C CA . ASP A 1 81 ? 6.591 2.255 8.667 1.00 85.81 81 ASP A CA 1
ATOM 656 C C . ASP A 1 81 ? 5.946 3.632 8.924 1.00 85.81 81 ASP A C 1
ATOM 658 O O . ASP A 1 81 ? 6.662 4.608 9.120 1.00 85.81 81 ASP A O 1
ATOM 662 N N . TRP A 1 82 ? 4.612 3.721 8.967 1.00 83.44 82 TRP A N 1
ATOM 663 C CA . TRP A 1 82 ? 3.874 4.944 9.306 1.00 83.44 82 TRP A CA 1
ATOM 664 C C . TRP A 1 82 ? 4.196 5.461 10.717 1.00 83.44 82 TRP A C 1
ATOM 666 O O . TRP A 1 82 ? 4.239 6.673 10.919 1.00 83.44 82 TRP A O 1
ATOM 676 N N . ARG A 1 83 ? 4.525 4.566 11.659 1.00 81.12 83 ARG A N 1
ATOM 677 C CA . ARG A 1 83 ? 4.896 4.913 13.042 1.00 81.12 83 ARG A CA 1
ATOM 678 C C . ARG A 1 83 ? 6.141 5.800 13.121 1.00 81.12 83 ARG A C 1
ATOM 680 O O . ARG A 1 83 ? 6.245 6.617 14.022 1.00 81.12 83 ARG A O 1
ATOM 687 N N . ASN A 1 84 ? 7.046 5.692 12.145 1.00 86.31 84 ASN A N 1
ATOM 688 C CA . ASN A 1 84 ? 8.261 6.512 12.075 1.00 86.31 84 ASN A CA 1
ATOM 689 C C . ASN A 1 84 ? 7.988 7.974 11.689 1.00 86.31 84 ASN A C 1
ATOM 691 O O . ASN A 1 84 ? 8.862 8.821 11.849 1.00 86.31 84 ASN A O 1
ATOM 695 N N . TYR A 1 85 ? 6.815 8.265 11.125 1.00 88.06 85 TYR A N 1
ATOM 696 C CA . TYR A 1 85 ? 6.458 9.602 10.643 1.00 88.06 85 TYR A CA 1
ATOM 697 C C . TYR A 1 85 ? 5.433 10.298 11.537 1.00 88.06 85 TYR A C 1
ATOM 699 O O . TYR A 1 85 ? 5.205 11.495 11.383 1.00 88.06 85 TYR A O 1
ATOM 707 N N . PHE A 1 86 ? 4.790 9.551 12.433 1.00 86.44 86 PHE A N 1
ATOM 708 C CA . PHE A 1 86 ? 3.704 10.044 13.263 1.00 86.44 86 PHE A CA 1
ATOM 709 C C . PHE A 1 86 ? 4.236 10.390 14.645 1.00 86.44 86 PHE A C 1
ATOM 711 O O . PHE A 1 86 ? 4.990 9.628 15.248 1.00 86.44 86 PHE A O 1
ATOM 718 N N . THR A 1 87 ? 3.792 11.520 15.187 1.00 89.12 87 THR A N 1
ATOM 719 C CA . THR A 1 87 ? 3.987 11.785 16.612 1.00 89.12 87 THR A CA 1
ATOM 720 C C . THR A 1 87 ? 3.145 10.805 17.446 1.00 89.12 87 THR A C 1
ATOM 722 O O . THR A 1 87 ? 2.163 10.237 16.944 1.00 89.12 87 THR A O 1
ATOM 725 N N . PRO A 1 88 ? 3.478 10.604 18.735 1.00 86.06 88 PRO A N 1
ATOM 726 C CA . PRO A 1 88 ? 2.692 9.737 19.614 1.00 86.06 88 PRO A CA 1
ATOM 727 C C . PRO A 1 88 ? 1.207 10.131 19.652 1.00 86.06 88 PRO A C 1
ATOM 729 O O . PRO A 1 88 ? 0.327 9.276 19.590 1.00 86.06 88 PRO A O 1
ATOM 732 N N . GLU A 1 89 ? 0.927 11.435 19.670 1.00 89.75 89 GLU A N 1
ATOM 733 C CA . GLU A 1 89 ? -0.435 11.978 19.676 1.00 89.75 89 GLU A CA 1
ATOM 734 C C . GLU A 1 89 ? -1.187 11.689 18.369 1.00 89.75 89 GLU A C 1
ATOM 736 O O . GLU A 1 89 ? -2.351 11.292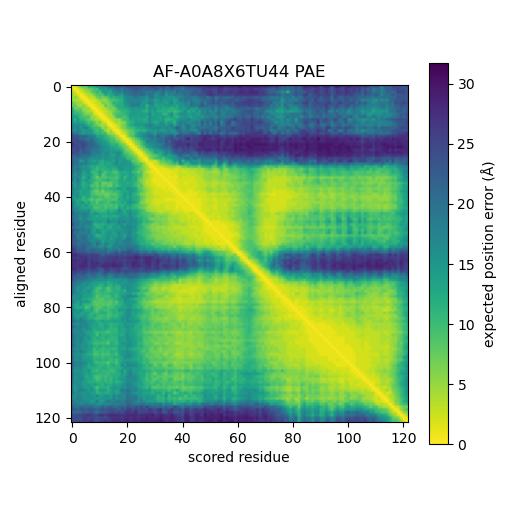 18.378 1.00 89.75 89 GLU A O 1
ATOM 741 N N . GLN A 1 90 ? -0.514 11.831 17.223 1.00 90.38 90 GLN A N 1
ATOM 742 C CA . GLN A 1 90 ? -1.103 11.513 15.921 1.00 90.38 90 GLN A CA 1
ATOM 743 C C . GLN A 1 90 ? -1.431 10.025 15.787 1.00 90.38 90 GLN A C 1
ATOM 745 O O . GLN A 1 90 ? -2.448 9.682 15.184 1.00 90.38 90 GLN A O 1
ATOM 750 N N . SER A 1 91 ? -0.586 9.161 16.354 1.00 88.69 91 SER A N 1
ATOM 751 C CA . SER A 1 91 ? -0.801 7.711 16.353 1.00 88.69 91 SER A CA 1
ATOM 752 C C . SER A 1 91 ? -2.040 7.349 17.174 1.00 88.69 91 SER A C 1
ATOM 754 O O . SER A 1 91 ? -2.960 6.740 16.638 1.00 88.69 91 SER A O 1
ATOM 756 N N . ARG A 1 92 ? -2.147 7.851 18.413 1.00 88.06 92 ARG A N 1
ATOM 757 C CA . ARG A 1 92 ? -3.334 7.641 19.265 1.00 88.06 92 ARG A CA 1
ATOM 758 C C . ARG A 1 92 ? -4.622 8.122 18.604 1.00 88.06 92 ARG A C 1
ATOM 760 O O . ARG A 1 92 ? -5.609 7.398 18.551 1.00 88.06 92 ARG A O 1
ATOM 767 N N . ARG A 1 93 ? -4.598 9.322 18.013 1.00 91.44 93 ARG A N 1
ATOM 768 C CA . ARG A 1 93 ? -5.756 9.871 17.295 1.00 91.44 93 ARG A CA 1
ATOM 769 C C . ARG A 1 93 ? -6.178 8.995 16.109 1.00 91.44 93 ARG A C 1
ATOM 771 O O . ARG A 1 93 ? -7.364 8.952 15.773 1.00 91.44 93 ARG A O 1
ATOM 778 N N . MET A 1 94 ? -5.229 8.347 15.433 1.00 88.75 94 MET A N 1
ATOM 779 C CA . MET A 1 94 ? -5.523 7.408 14.350 1.00 88.75 94 MET A CA 1
ATOM 780 C C . MET A 1 94 ? -6.192 6.142 14.890 1.00 88.75 94 MET A C 1
ATOM 782 O O . MET A 1 94 ? -7.216 5.743 14.334 1.00 88.75 94 MET A O 1
ATOM 786 N N . ASP A 1 95 ? -5.672 5.580 15.982 1.00 87.44 95 ASP A N 1
ATOM 787 C CA . ASP A 1 95 ? -6.217 4.384 16.632 1.00 87.44 95 ASP A CA 1
ATOM 788 C C . ASP A 1 95 ? -7.665 4.620 17.099 1.00 87.44 95 ASP A C 1
ATOM 790 O O . ASP A 1 95 ? -8.574 3.874 16.727 1.00 87.44 95 ASP A O 1
ATOM 794 N N . ASP A 1 96 ? -7.922 5.731 17.798 1.00 89.94 96 ASP A N 1
ATOM 795 C CA . ASP A 1 96 ? -9.264 6.113 18.262 1.00 89.94 96 ASP A CA 1
ATOM 796 C C . ASP A 1 96 ? -10.247 6.285 17.094 1.00 89.94 96 ASP A C 1
ATOM 798 O O . ASP A 1 96 ? -11.413 5.864 17.133 1.00 89.94 96 ASP A O 1
ATOM 802 N N . ARG A 1 97 ? -9.783 6.909 16.004 1.00 91.31 97 ARG A N 1
ATOM 803 C CA . ARG A 1 97 ? -10.605 7.117 14.810 1.00 91.31 97 ARG A CA 1
ATOM 804 C C . ARG A 1 97 ? -10.883 5.806 14.082 1.00 91.31 97 ARG A C 1
ATOM 806 O O . ARG A 1 97 ? -11.984 5.649 13.560 1.00 91.31 97 ARG A O 1
ATOM 813 N N . PHE A 1 98 ? -9.927 4.884 14.040 1.00 89.81 98 PHE A N 1
ATOM 814 C CA . PHE A 1 98 ? -10.129 3.559 13.466 1.00 89.81 98 PHE A CA 1
ATOM 815 C C . PHE A 1 98 ? -11.167 2.784 14.280 1.00 89.81 98 PHE A C 1
ATOM 817 O O . PHE A 1 98 ? -12.210 2.428 13.731 1.00 89.81 98 PHE A O 1
ATOM 824 N N . HIS A 1 99 ? -10.956 2.646 15.593 1.00 89.25 99 HIS A N 1
ATOM 825 C CA . HIS A 1 99 ? -11.871 1.930 16.483 1.00 89.25 99 HIS A CA 1
ATOM 826 C C . HIS A 1 99 ? -13.283 2.515 16.465 1.00 89.25 99 HIS A C 1
ATOM 828 O O . HIS A 1 99 ? -14.254 1.781 16.312 1.00 89.25 99 HIS A O 1
ATOM 834 N N . SER A 1 100 ? -13.431 3.840 16.534 1.00 93.00 100 SER A N 1
ATOM 835 C CA . SER A 1 100 ? -14.761 4.469 16.487 1.00 93.00 100 SER A CA 1
ATOM 836 C C . SER A 1 100 ? -15.522 4.204 15.182 1.00 93.00 100 SER A C 1
ATOM 838 O O . SER A 1 100 ? -16.754 4.206 15.192 1.00 93.00 100 SER A O 1
ATOM 840 N N . LYS A 1 101 ? -14.819 3.977 14.065 1.00 93.56 101 LYS A N 1
ATOM 841 C CA . LYS A 1 101 ? -15.423 3.703 12.752 1.00 93.56 101 LYS A CA 1
ATOM 842 C C . LYS A 1 101 ? -15.660 2.223 12.488 1.00 93.56 101 LYS A C 1
ATOM 844 O O . LYS A 1 101 ? -16.576 1.908 11.735 1.00 93.56 101 LYS A O 1
ATO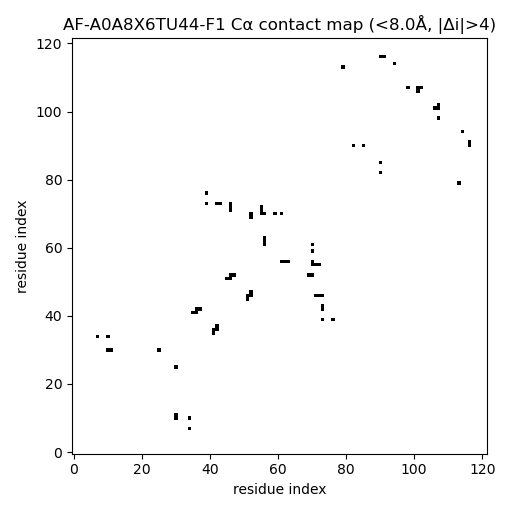M 849 N N . THR A 1 102 ? -14.864 1.339 13.080 1.00 92.25 102 THR A N 1
ATOM 850 C CA . THR A 1 102 ? -14.967 -0.112 12.873 1.00 92.25 102 THR A CA 1
ATOM 851 C C . THR A 1 102 ? -15.683 -0.840 14.007 1.00 92.25 102 THR A C 1
ATOM 853 O O . THR A 1 102 ? -15.960 -2.030 13.859 1.00 92.25 102 THR A O 1
ATOM 856 N N . ARG A 1 103 ? -16.038 -0.148 15.097 1.00 92.31 103 ARG A N 1
ATOM 857 C CA . ARG A 1 103 ? -16.777 -0.709 16.235 1.00 92.31 103 ARG A CA 1
ATOM 858 C C . ARG A 1 103 ? -18.037 -1.454 15.794 1.00 92.31 103 ARG A C 1
ATOM 860 O O . ARG A 1 103 ? -18.880 -0.894 15.095 1.00 92.31 103 ARG A O 1
ATOM 867 N N . GLY A 1 104 ? -18.178 -2.696 16.248 1.00 91.44 104 GLY A N 1
ATOM 868 C CA . GLY A 1 104 ? -19.305 -3.571 15.925 1.00 91.44 104 GLY A CA 1
ATOM 869 C C . GLY A 1 104 ? -19.210 -4.239 14.550 1.00 91.44 104 GLY A C 1
ATOM 870 O O . GLY A 1 104 ? -20.152 -4.914 14.139 1.00 91.44 104 GLY A O 1
ATOM 871 N N . THR A 1 105 ? -18.097 -4.070 13.831 1.00 93.12 105 THR A N 1
ATOM 872 C CA . THR A 1 105 ? -17.833 -4.763 12.563 1.00 93.12 105 THR A CA 1
ATOM 873 C C . THR A 1 105 ? -16.777 -5.848 12.747 1.00 93.12 105 THR A C 1
ATOM 875 O O . THR A 1 105 ? -15.979 -5.819 13.681 1.00 93.12 105 THR A O 1
ATOM 878 N N . LEU A 1 106 ? -16.692 -6.770 11.786 1.00 87.44 106 LEU A N 1
ATOM 879 C CA . LEU A 1 106 ? -15.612 -7.762 11.738 1.00 87.44 106 LEU A CA 1
ATOM 880 C C . LEU A 1 106 ? -14.213 -7.127 11.631 1.00 87.44 106 LEU A C 1
ATOM 882 O O . LEU A 1 106 ? -13.229 -7.800 11.910 1.00 87.44 106 LEU A O 1
ATOM 886 N N . LEU A 1 107 ? -14.119 -5.849 11.241 1.00 87.31 107 LEU A N 1
ATOM 887 C CA . LEU A 1 107 ? -12.864 -5.109 11.084 1.00 87.31 107 LEU A CA 1
ATOM 888 C C . LEU A 1 107 ? -12.367 -4.481 12.396 1.00 87.31 107 LEU A C 1
ATOM 890 O O . LEU A 1 107 ? -11.309 -3.857 12.408 1.00 87.31 107 LEU A O 1
ATOM 894 N N . GLU A 1 108 ? -13.112 -4.608 13.493 1.00 85.25 108 GLU A N 1
ATOM 895 C CA . GLU A 1 108 ? -12.745 -3.991 14.771 1.00 85.25 108 GLU A CA 1
ATOM 896 C C . GLU A 1 108 ? -11.405 -4.517 15.307 1.00 85.25 108 GLU A C 1
ATOM 898 O O . GLU A 1 108 ? -10.602 -3.744 15.823 1.00 85.25 108 GLU A O 1
ATOM 903 N N . ASN A 1 109 ? -11.133 -5.813 15.109 1.00 83.50 109 ASN A N 1
ATOM 904 C CA . ASN A 1 109 ? -10.003 -6.518 15.727 1.00 83.50 109 ASN A CA 1
ATOM 905 C C . ASN A 1 109 ? -8.990 -7.096 14.722 1.00 83.50 109 ASN A C 1
ATOM 907 O O . ASN A 1 109 ? -8.151 -7.915 15.086 1.00 83.50 109 ASN A O 1
ATOM 911 N N . ILE A 1 110 ? -9.057 -6.715 13.442 1.00 84.75 110 ILE A N 1
ATOM 912 C CA . ILE A 1 110 ? -8.212 -7.335 12.399 1.00 84.75 110 ILE A CA 1
ATOM 913 C C . ILE A 1 110 ? -6.755 -6.853 12.403 1.00 84.75 110 ILE A C 1
ATOM 915 O O . ILE A 1 110 ? -5.895 -7.532 11.853 1.00 84.75 110 ILE A O 1
ATOM 919 N N . TRP A 1 111 ? -6.468 -5.703 13.017 1.00 77.62 111 TRP A N 1
ATOM 920 C C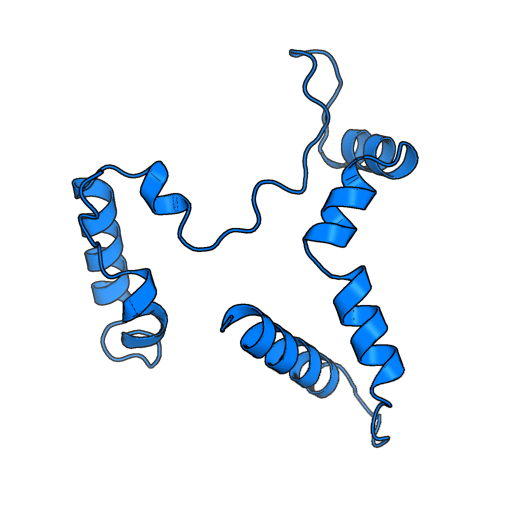A . TRP A 1 111 ? -5.132 -5.092 13.035 1.00 77.62 111 TRP A CA 1
ATOM 921 C C . TRP A 1 111 ? -4.655 -4.758 14.450 1.00 77.62 111 TRP A C 1
ATOM 923 O O . TRP A 1 111 ? -3.816 -3.882 14.618 1.00 77.62 111 TRP A O 1
ATOM 933 N N . THR A 1 112 ? -5.168 -5.441 15.477 1.00 77.75 112 THR A N 1
ATOM 934 C CA . THR A 1 112 ? -4.872 -5.111 16.882 1.00 77.75 112 THR A CA 1
ATOM 935 C C . THR A 1 112 ? -3.370 -5.141 17.191 1.00 77.75 112 THR A C 1
ATOM 937 O O . THR A 1 112 ? -2.865 -4.210 17.811 1.00 77.75 112 THR A O 1
ATOM 940 N N . GLU A 1 113 ? -2.632 -6.144 16.695 1.00 74.44 113 GLU A N 1
ATOM 941 C CA . GLU A 1 113 ? -1.166 -6.242 16.861 1.00 74.44 113 GLU A CA 1
ATOM 942 C C . GLU A 1 113 ? -0.418 -5.105 16.139 1.00 74.44 113 GLU A C 1
ATOM 944 O O . GLU A 1 113 ? 0.559 -4.569 16.651 1.00 74.44 113 GLU A O 1
ATOM 949 N N . GLU A 1 114 ? -0.892 -4.717 14.954 1.00 74.44 114 GLU A N 1
ATOM 950 C CA . GLU A 1 114 ? -0.244 -3.721 14.093 1.00 74.44 114 GLU A CA 1
ATOM 951 C C . GLU A 1 114 ? -0.607 -2.283 14.464 1.00 74.44 114 GLU A C 1
ATOM 953 O O . GLU A 1 114 ? 0.102 -1.370 14.042 1.00 74.44 114 GLU A O 1
ATOM 958 N N . MET A 1 115 ? -1.680 -2.073 15.235 1.00 70.88 115 MET A N 1
ATOM 959 C CA . MET A 1 115 ? -2.138 -0.770 15.735 1.00 70.88 115 MET A CA 1
ATOM 960 C C . MET A 1 115 ? -1.696 -0.513 17.179 1.00 70.88 115 MET A C 1
ATOM 962 O O . MET A 1 115 ? -1.399 0.632 17.503 1.00 70.88 115 MET A O 1
ATOM 966 N N . ALA A 1 116 ? -1.473 -1.547 18.001 1.00 66.62 116 ALA A N 1
ATOM 967 C CA . ALA A 1 116 ? -0.940 -1.402 19.359 1.00 66.62 116 ALA A CA 1
ATOM 968 C C . ALA A 1 116 ? 0.353 -0.563 19.380 1.00 66.62 116 ALA A C 1
ATOM 970 O O . ALA A 1 116 ? 1.410 -0.985 18.917 1.00 66.62 116 ALA A O 1
ATOM 971 N N . TYR A 1 117 ? 0.258 0.673 19.867 1.00 58.81 117 TYR A N 1
ATOM 972 C CA . TYR A 1 117 ? 1.392 1.581 19.964 1.00 58.81 117 TYR A CA 1
ATOM 973 C C . TYR A 1 117 ? 2.332 1.124 21.086 1.00 58.81 117 TYR A C 1
ATOM 975 O O . TYR A 1 117 ? 2.095 1.406 22.261 1.00 58.81 117 TYR A O 1
ATOM 983 N N . THR A 1 118 ? 3.398 0.404 20.734 1.00 56.03 118 THR A N 1
ATOM 984 C CA . THR A 1 118 ? 4.479 0.061 21.662 1.00 56.03 118 THR A CA 1
ATOM 985 C C . THR A 1 118 ? 5.501 1.198 21.689 1.00 56.03 118 THR A C 1
ATOM 987 O O . THR A 1 118 ? 6.050 1.599 20.662 1.00 56.03 118 THR A O 1
ATOM 990 N N . HIS A 1 119 ? 5.735 1.770 22.875 1.00 48.12 119 HIS A N 1
ATOM 991 C CA . HIS A 1 119 ? 6.942 2.555 23.137 1.00 48.12 119 HIS A CA 1
ATOM 992 C C . HIS A 1 119 ? 8.112 1.570 23.185 1.00 48.12 119 HIS A C 1
ATOM 994 O O . HIS A 1 119 ? 8.523 1.147 24.263 1.00 48.12 119 HIS A O 1
ATOM 1000 N N . ASP A 1 120 ? 8.640 1.182 22.030 1.00 47.53 120 ASP A N 1
ATOM 1001 C CA . ASP A 1 120 ? 9.955 0.556 22.008 1.00 47.53 120 ASP A CA 1
ATOM 1002 C C . ASP A 1 120 ? 10.957 1.696 22.215 1.00 47.53 120 ASP A C 1
ATOM 1004 O O . ASP A 1 120 ? 11.309 2.433 21.294 1.00 47.53 120 ASP A O 1
ATOM 1008 N N . SER A 1 121 ? 11.309 1.916 23.484 1.00 36.66 121 SER A N 1
ATOM 1009 C CA . SER A 1 121 ? 12.415 2.768 23.903 1.00 36.66 121 SER A CA 1
ATOM 1010 C C . SER A 1 121 ? 13.676 2.321 23.170 1.00 36.66 121 SER A C 1
ATOM 1012 O O . SER A 1 121 ? 14.155 1.209 23.398 1.00 36.66 121 SER A O 1
ATOM 1014 N N . ASN A 1 122 ? 14.160 3.180 22.276 1.00 39.47 122 ASN A N 1
ATOM 1015 C CA . ASN A 1 122 ? 15.494 3.085 21.698 1.00 39.47 122 ASN A CA 1
ATOM 1016 C C . ASN A 1 122 ? 16.544 3.470 22.743 1.00 39.47 122 ASN A C 1
ATOM 1018 O O . ASN A 1 122 ? 16.295 4.472 23.455 1.00 39.47 122 ASN A O 1
#

pLDDT: mean 72.85, std 17.51, range [36.66, 93.56]